Protein AF-A0A7C6V3D2-F1 (afdb_monomer_lite)

Sequence (83 aa):
MSLELFIATAISFLQGLVFLTGYISNNVFPQPLSEDDEAYYLRRLEQGDEEARNVLIEHNLRLVAHIINTISSQIKLHSGVPN

Foldseek 3Di:
DVVVVVVVVVVVVVVVVVVVVVVVVPPQADAADDPVVLVVLVVVVVVVDPVSVVVNCRNCVVVVVVVVVVVVVVCCVVVVPDD

pLDDT: mean 85.73, std 10.47, range [57.16, 96.38]

Structure (mmCIF, N/CA/C/O backbone):
data_AF-A0A7C6V3D2-F1
#
_entry.id   AF-A0A7C6V3D2-F1
#
loop_
_atom_site.group_PDB
_atom_site.id
_atom_site.type_symbol
_atom_site.label_atom_id
_atom_site.label_alt_id
_atom_site.label_comp_id
_atom_site.label_asym_id
_atom_site.label_entity_id
_atom_site.label_seq_id
_atom_site.pdbx_PDB_ins_code
_atom_site.Cartn_x
_atom_site.Cartn_y
_atom_site.Cartn_z
_atom_site.occupancy
_atom_site.B_iso_or_equiv
_atom_site.auth_seq_id
_atom_site.auth_comp_id
_atom_site.auth_asym_id
_atom_site.auth_atom_id
_atom_site.pdbx_PDB_model_num
ATOM 1 N N . MET A 1 1 ? 33.056 -8.966 -32.780 1.00 76.69 1 MET A N 1
ATOM 2 C CA . MET A 1 1 ? 32.261 -8.118 -33.701 1.00 76.69 1 MET A CA 1
ATOM 3 C C . MET A 1 1 ? 30.785 -8.509 -33.787 1.00 76.69 1 MET A C 1
ATOM 5 O O . MET A 1 1 ? 29.999 -7.857 -33.120 1.00 76.69 1 MET A O 1
ATOM 9 N N . SER A 1 2 ? 30.361 -9.536 -34.538 1.00 89.12 2 SER A N 1
ATOM 10 C CA . SER A 1 2 ? 28.918 -9.851 -34.686 1.00 89.12 2 SER A CA 1
ATOM 11 C C . SER A 1 2 ? 28.264 -10.379 -33.401 1.00 89.12 2 SER A C 1
ATOM 13 O O . SER A 1 2 ? 27.167 -9.956 -33.050 1.00 89.12 2 SER A O 1
ATOM 15 N N . LEU A 1 3 ? 28.958 -11.253 -32.665 1.00 92.00 3 LEU A N 1
ATOM 16 C CA . LEU A 1 3 ? 28.476 -11.795 -31.390 1.00 92.00 3 LEU A CA 1
ATOM 17 C C . LEU A 1 3 ? 28.388 -10.725 -30.291 1.00 92.00 3 LEU A C 1
ATOM 19 O O . LEU A 1 3 ? 27.436 -10.702 -29.523 1.00 92.00 3 LEU A O 1
ATOM 23 N N . GLU A 1 4 ? 29.358 -9.815 -30.232 1.00 92.44 4 GLU A N 1
ATOM 24 C CA . GLU A 1 4 ? 29.365 -8.723 -29.249 1.00 92.44 4 GLU A CA 1
ATOM 25 C C . GLU A 1 4 ? 28.235 -7.731 -29.501 1.00 92.44 4 GLU A C 1
ATOM 27 O O . GLU A 1 4 ? 27.590 -7.293 -28.553 1.00 92.44 4 GLU A O 1
ATOM 32 N N . LEU A 1 5 ? 27.951 -7.428 -30.773 1.00 90.88 5 LEU A N 1
ATOM 33 C CA . LEU A 1 5 ? 26.805 -6.605 -31.137 1.00 90.88 5 LEU A CA 1
ATOM 34 C C . LEU A 1 5 ? 25.497 -7.282 -30.712 1.00 90.88 5 LEU A C 1
ATOM 36 O O . LEU A 1 5 ? 24.636 -6.632 -30.128 1.00 90.88 5 LEU A O 1
ATOM 40 N N . PHE A 1 6 ? 25.380 -8.595 -30.926 1.00 94.69 6 PHE A N 1
ATOM 41 C CA . PHE A 1 6 ? 24.218 -9.362 -30.484 1.00 94.69 6 PHE A CA 1
ATOM 42 C C . PHE A 1 6 ? 24.050 -9.320 -28.957 1.00 94.69 6 PHE A C 1
ATOM 44 O O . PHE A 1 6 ? 22.969 -8.993 -28.468 1.00 94.69 6 PHE A O 1
ATOM 51 N N . ILE A 1 7 ? 25.125 -9.551 -28.198 1.00 94.88 7 ILE A N 1
ATOM 52 C CA . ILE A 1 7 ? 25.109 -9.485 -26.729 1.00 94.88 7 ILE A CA 1
ATOM 53 C C . ILE A 1 7 ? 24.731 -8.078 -26.249 1.00 94.88 7 ILE A C 1
ATOM 55 O O . ILE A 1 7 ? 23.863 -7.947 -25.390 1.00 94.88 7 ILE A O 1
ATOM 59 N N . ALA A 1 8 ? 25.313 -7.025 -26.828 1.00 94.25 8 ALA A N 1
ATOM 60 C CA . ALA A 1 8 ? 24.986 -5.645 -26.474 1.00 94.25 8 ALA A CA 1
ATOM 61 C C . ALA A 1 8 ? 23.502 -5.330 -26.728 1.00 94.25 8 ALA A C 1
ATOM 63 O O . ALA A 1 8 ? 22.831 -4.792 -25.850 1.00 94.25 8 ALA A O 1
ATOM 64 N N . THR A 1 9 ? 22.959 -5.736 -27.882 1.00 93.69 9 THR A N 1
ATOM 65 C CA . THR A 1 9 ? 21.532 -5.540 -28.190 1.00 93.69 9 THR A CA 1
ATOM 66 C C . THR A 1 9 ? 20.614 -6.320 -27.249 1.00 93.69 9 THR A C 1
ATOM 68 O O . THR A 1 9 ? 19.601 -5.782 -26.802 1.00 93.69 9 THR A O 1
ATOM 71 N N . ALA A 1 10 ? 20.982 -7.552 -26.881 1.00 95.31 10 ALA A N 1
ATOM 72 C CA . ALA A 1 10 ? 20.227 -8.363 -25.932 1.00 95.31 10 ALA A CA 1
ATOM 73 C C . ALA A 1 10 ? 20.227 -7.746 -24.522 1.00 95.31 10 ALA A C 1
ATOM 75 O O . ALA A 1 10 ? 19.185 -7.718 -23.868 1.00 95.31 10 ALA A O 1
ATOM 76 N N . ILE A 1 11 ? 21.364 -7.198 -24.075 1.00 95.25 11 ILE A N 1
ATOM 77 C CA . ILE A 1 11 ? 21.479 -6.498 -22.787 1.00 95.25 11 ILE A CA 1
ATOM 78 C C . ILE A 1 11 ? 20.617 -5.234 -22.779 1.00 95.25 11 ILE A C 1
ATOM 80 O O . ILE A 1 11 ? 19.849 -5.038 -21.840 1.00 95.25 11 ILE A O 1
ATOM 84 N N . SER A 1 12 ? 20.686 -4.398 -23.821 1.00 92.81 12 SER A N 1
ATOM 85 C CA . SER A 1 12 ? 19.856 -3.189 -23.908 1.00 92.81 12 SER A CA 1
ATOM 86 C C . SER A 1 12 ? 18.359 -3.513 -23.919 1.00 92.81 12 SER A C 1
ATOM 88 O O . SER A 1 12 ? 17.571 -2.809 -23.289 1.00 92.81 12 SER A O 1
ATOM 90 N N . PHE A 1 13 ? 17.960 -4.605 -24.576 1.00 95.00 13 PHE A N 1
ATOM 91 C CA . PHE A 1 13 ? 16.575 -5.072 -24.565 1.00 95.00 13 PHE A CA 1
ATOM 92 C C . PHE A 1 13 ? 16.136 -5.546 -23.170 1.00 95.00 13 PHE A C 1
ATOM 94 O O . PHE A 1 13 ? 15.084 -5.133 -22.683 1.00 95.00 13 PHE A O 1
ATOM 101 N N . LEU A 1 14 ? 16.966 -6.343 -22.487 1.00 94.38 14 LEU A N 1
ATOM 102 C CA . LEU A 1 14 ? 16.732 -6.770 -21.101 1.00 94.38 14 LEU A CA 1
ATOM 103 C C . LEU A 1 14 ? 16.615 -5.582 -20.141 1.00 94.38 14 LEU A C 1
ATOM 105 O O . LEU A 1 14 ? 15.702 -5.547 -19.320 1.00 94.38 14 LEU A O 1
ATOM 109 N N . GLN A 1 15 ? 17.493 -4.586 -20.267 1.00 89.88 15 GLN A N 1
ATOM 110 C CA . GLN A 1 15 ? 17.407 -3.353 -19.486 1.00 89.88 15 GLN A CA 1
ATOM 111 C C . GLN A 1 15 ? 16.084 -2.626 -19.746 1.00 89.88 15 GLN A C 1
ATOM 113 O O . GLN A 1 15 ? 15.417 -2.229 -18.794 1.00 89.88 15 GLN A O 1
ATOM 118 N N . GLY A 1 16 ? 15.662 -2.512 -21.009 1.00 88.69 16 GLY A N 1
ATOM 119 C CA . GLY A 1 16 ? 14.363 -1.942 -21.373 1.00 88.69 16 GLY A CA 1
ATOM 120 C C . GLY A 1 16 ? 13.183 -2.669 -20.718 1.00 88.69 16 GLY A C 1
ATOM 121 O O . GLY A 1 16 ? 12.277 -2.015 -20.206 1.00 88.69 16 GLY A O 1
ATOM 122 N N . LEU A 1 17 ? 13.217 -4.005 -20.651 1.00 89.62 17 LEU A N 1
ATOM 123 C CA . LEU A 1 17 ? 12.203 -4.800 -19.947 1.00 89.62 17 LEU A CA 1
ATOM 124 C C . LEU A 1 17 ? 12.208 -4.543 -18.433 1.00 89.62 17 LEU A C 1
ATOM 126 O O . LEU A 1 17 ? 11.145 -4.373 -17.837 1.00 89.62 17 LEU A O 1
ATOM 130 N N . VAL A 1 18 ? 13.383 -4.455 -17.804 1.00 85.94 18 VAL A N 1
ATOM 131 C CA . VAL A 1 18 ? 13.498 -4.119 -16.373 1.00 85.94 18 VAL A CA 1
ATOM 132 C C . VAL A 1 18 ? 12.926 -2.726 -16.093 1.00 85.94 18 VAL A C 1
ATOM 134 O O . VAL A 1 18 ? 12.121 -2.571 -15.177 1.00 85.94 18 VAL A O 1
ATOM 137 N N . PHE A 1 19 ? 13.248 -1.725 -16.917 1.00 86.31 19 PHE A N 1
ATOM 138 C CA . PHE A 1 19 ? 12.671 -0.383 -16.785 1.00 86.31 19 PHE A CA 1
ATOM 139 C C . PHE A 1 19 ? 11.154 -0.374 -17.004 1.00 86.31 19 PHE A C 1
ATOM 141 O O . PHE A 1 19 ? 10.438 0.287 -16.255 1.00 86.31 19 PHE A O 1
ATOM 148 N N . LEU A 1 20 ? 10.650 -1.136 -17.977 1.00 83.81 20 LEU A N 1
ATOM 149 C CA . LEU A 1 20 ? 9.216 -1.253 -18.241 1.00 83.81 20 LEU A CA 1
ATOM 150 C C . LEU A 1 20 ? 8.470 -1.877 -17.054 1.00 83.81 20 LEU A C 1
ATOM 152 O O . LEU A 1 20 ? 7.449 -1.348 -16.619 1.00 83.81 20 LEU A O 1
ATOM 156 N N . THR A 1 21 ? 8.996 -2.969 -16.494 1.00 78.75 21 THR A N 1
ATOM 157 C CA . THR A 1 21 ? 8.395 -3.612 -15.313 1.00 78.75 21 THR A CA 1
ATOM 158 C C . THR A 1 21 ? 8.435 -2.698 -14.087 1.00 78.75 21 THR A C 1
ATOM 160 O O . THR A 1 21 ? 7.425 -2.569 -13.401 1.00 78.75 21 THR A O 1
ATOM 163 N N . GLY A 1 22 ? 9.539 -1.980 -13.855 1.00 74.06 22 GLY A N 1
ATOM 164 C CA . GLY A 1 22 ? 9.642 -0.989 -12.778 1.00 74.06 22 GLY A CA 1
ATOM 165 C C . GLY A 1 22 ? 8.710 0.217 -12.955 1.00 74.06 22 GLY A C 1
ATOM 166 O O . GLY A 1 22 ? 8.208 0.761 -11.972 1.00 74.06 22 GLY A O 1
ATOM 167 N N . TYR A 1 23 ? 8.429 0.621 -14.196 1.00 71.75 23 TYR A N 1
ATOM 168 C CA . TYR A 1 23 ? 7.470 1.686 -14.495 1.00 71.75 23 TYR A CA 1
ATOM 169 C C . TYR A 1 23 ? 6.025 1.255 -14.210 1.00 71.75 23 TYR A C 1
ATOM 171 O O . TYR A 1 23 ? 5.265 2.001 -13.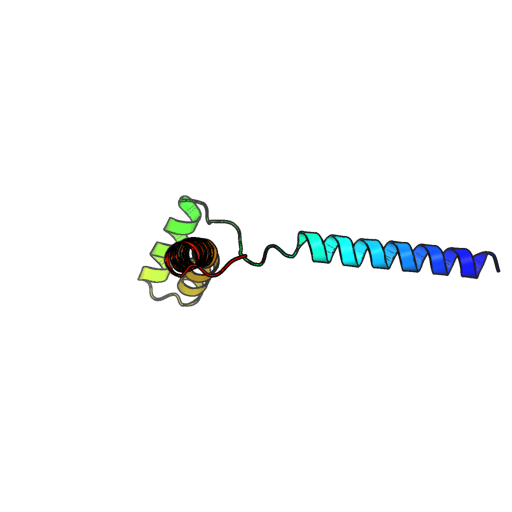601 1.00 71.75 23 TYR A O 1
ATOM 179 N N . ILE A 1 24 ? 5.650 0.029 -14.584 1.00 66.56 24 ILE A N 1
ATOM 180 C CA . ILE A 1 24 ? 4.298 -0.506 -14.345 1.00 66.56 24 ILE A CA 1
ATOM 181 C C . ILE A 1 24 ? 4.087 -0.850 -12.860 1.00 66.56 24 ILE A C 1
ATOM 183 O O . ILE A 1 24 ? 2.995 -0.670 -12.321 1.00 66.56 24 ILE A O 1
ATOM 187 N N . SER A 1 25 ? 5.140 -1.298 -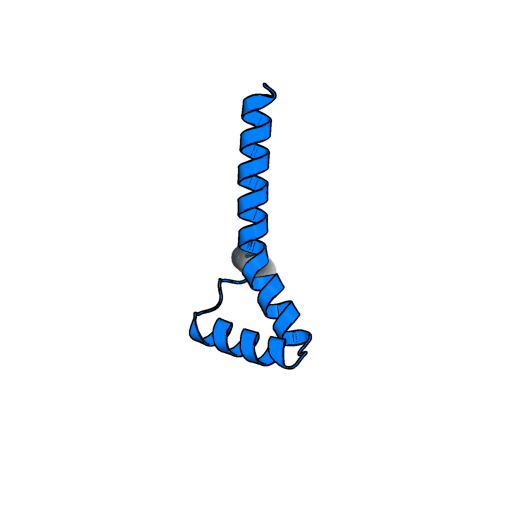12.172 1.00 61.22 25 SER A N 1
ATOM 188 C CA . SER A 1 25 ? 5.094 -1.639 -10.747 1.00 61.22 25 SER A CA 1
ATOM 189 C C . SER A 1 25 ? 5.109 -0.417 -9.818 1.00 61.22 25 SER A C 1
ATOM 191 O O . SER A 1 25 ? 4.951 -0.578 -8.611 1.00 61.22 25 SER A O 1
ATOM 193 N N . ASN A 1 26 ? 5.237 0.805 -10.349 1.00 57.16 26 ASN A N 1
ATOM 194 C CA . ASN A 1 26 ? 5.180 2.065 -9.595 1.00 57.16 26 ASN A CA 1
ATOM 195 C C . ASN A 1 26 ? 3.752 2.475 -9.178 1.00 57.16 26 ASN A C 1
ATOM 197 O O . ASN A 1 26 ? 3.455 3.654 -8.985 1.00 57.16 26 ASN A O 1
ATOM 201 N N . ASN A 1 27 ? 2.843 1.514 -9.004 1.00 59.53 27 ASN A N 1
ATOM 202 C CA . ASN A 1 27 ? 1.598 1.763 -8.290 1.00 59.53 27 ASN A CA 1
ATOM 203 C C . ASN A 1 27 ? 1.922 1.817 -6.793 1.00 59.53 27 ASN A C 1
ATOM 205 O O . ASN A 1 27 ? 1.709 0.851 -6.071 1.00 59.53 27 ASN A O 1
ATOM 209 N N . VAL A 1 28 ? 2.459 2.959 -6.346 1.00 64.50 28 VAL A N 1
ATOM 210 C CA . VAL A 1 28 ? 2.878 3.242 -4.955 1.00 64.50 28 VAL A CA 1
ATOM 211 C C . VAL A 1 28 ? 1.765 2.946 -3.936 1.00 64.50 28 VAL A C 1
ATOM 213 O O . VAL A 1 28 ? 2.046 2.758 -2.758 1.00 64.50 28 VAL A O 1
ATOM 216 N N . PHE A 1 29 ? 0.510 2.852 -4.390 1.00 76.19 29 PHE A N 1
ATOM 217 C CA . PHE A 1 29 ? -0.629 2.454 -3.572 1.00 76.19 29 PHE A CA 1
ATOM 218 C C . PHE A 1 29 ? -1.351 1.226 -4.154 1.00 76.19 29 PHE A C 1
ATOM 220 O O . PHE A 1 29 ? -1.695 1.240 -5.345 1.00 76.19 29 PHE A O 1
ATOM 227 N N . PRO A 1 30 ? -1.663 0.208 -3.330 1.00 80.25 30 PRO A N 1
ATOM 228 C CA . PRO A 1 30 ? -2.425 -0.968 -3.752 1.00 80.25 30 PRO A CA 1
ATOM 229 C C . PRO A 1 30 ? -3.857 -0.588 -4.141 1.00 80.25 30 PRO A C 1
ATOM 231 O O . PRO A 1 30 ? -4.404 0.393 -3.637 1.00 80.25 30 PRO A O 1
ATOM 234 N N . GLN A 1 31 ? -4.459 -1.274 -5.119 1.00 82.19 31 GLN A N 1
ATOM 235 C CA . GLN A 1 31 ? -5.829 -0.995 -5.599 1.00 82.19 31 GLN A CA 1
ATOM 236 C C . GLN A 1 31 ? -6.867 -1.105 -4.468 1.00 82.19 31 GLN A C 1
ATOM 238 O O . GLN A 1 31 ? -6.606 -1.819 -3.508 1.00 82.19 31 GLN A O 1
ATOM 243 N N . PRO A 1 32 ? -8.004 -0.381 -4.517 1.00 85.38 32 PRO A N 1
ATOM 244 C CA . PRO A 1 32 ? -9.010 -0.497 -3.461 1.00 85.38 32 PRO A CA 1
ATOM 245 C C . PRO A 1 32 ? -9.484 -1.952 -3.336 1.00 85.38 32 PRO A C 1
ATOM 247 O O . PRO A 1 32 ? -9.547 -2.669 -4.336 1.00 85.38 32 PRO A O 1
ATOM 250 N N . LEU A 1 33 ? -9.772 -2.382 -2.108 1.00 88.69 33 LEU A N 1
ATOM 251 C CA . LEU A 1 33 ? -10.366 -3.695 -1.853 1.00 88.69 33 LEU A CA 1
ATOM 252 C C . LEU A 1 33 ? -11.768 -3.753 -2.472 1.00 88.69 33 LEU A C 1
ATOM 254 O O . LEU A 1 33 ? -12.429 -2.724 -2.632 1.00 88.69 33 LEU A O 1
ATOM 258 N N . SER A 1 34 ? -12.214 -4.956 -2.831 1.00 92.50 34 SER A N 1
ATOM 259 C CA . SER A 1 34 ? -13.627 -5.178 -3.131 1.00 92.50 34 SER A CA 1
ATOM 260 C C . SER A 1 34 ? -14.455 -5.081 -1.843 1.00 92.50 34 SER A C 1
ATOM 262 O O . SER A 1 34 ? -13.918 -5.258 -0.750 1.00 92.50 34 SER A O 1
ATOM 264 N N . GLU A 1 35 ? -15.761 -4.831 -1.956 1.00 92.00 35 GLU A N 1
ATOM 265 C CA . GLU A 1 35 ? -16.653 -4.760 -0.786 1.00 92.00 35 GLU A CA 1
ATOM 266 C C . GLU A 1 35 ? -16.626 -6.060 0.040 1.00 92.00 35 GLU A C 1
ATOM 268 O O . GLU A 1 35 ? -16.626 -6.021 1.272 1.00 92.00 35 GLU A O 1
ATOM 273 N N . ASP A 1 36 ? -16.539 -7.211 -0.634 1.00 94.75 36 ASP A N 1
ATOM 274 C CA . ASP A 1 36 ? -16.466 -8.526 0.007 1.00 94.75 36 ASP A CA 1
ATOM 275 C C . ASP A 1 36 ? -15.142 -8.722 0.764 1.00 94.75 36 ASP A C 1
ATOM 277 O O . ASP A 1 36 ? -15.141 -9.199 1.905 1.00 94.75 36 ASP A O 1
ATOM 281 N N . ASP A 1 37 ? -14.015 -8.322 0.162 1.00 92.88 37 ASP A N 1
ATOM 282 C CA . ASP A 1 37 ? -12.696 -8.409 0.799 1.00 92.88 37 ASP A CA 1
ATOM 283 C C . ASP A 1 37 ? -12.592 -7.443 1.981 1.00 92.88 37 ASP A C 1
ATOM 285 O O . ASP A 1 37 ? -12.089 -7.801 3.047 1.00 92.88 37 ASP A O 1
ATOM 289 N N . GLU A 1 38 ? -13.103 -6.222 1.831 1.00 92.62 38 GLU A N 1
ATOM 290 C CA . GLU A 1 38 ? -13.120 -5.236 2.905 1.00 92.62 38 GLU A CA 1
ATOM 291 C C . GLU A 1 38 ? -13.956 -5.736 4.089 1.00 92.62 38 GLU A C 1
ATOM 293 O O . GLU A 1 38 ? -13.481 -5.716 5.226 1.00 92.62 38 GLU A O 1
ATOM 298 N N . ALA A 1 39 ? -15.143 -6.298 3.840 1.00 94.88 39 ALA A N 1
ATOM 299 C CA . ALA A 1 39 ? -15.956 -6.923 4.882 1.00 94.88 39 ALA A CA 1
ATOM 300 C C . ALA A 1 39 ? -15.236 -8.102 5.563 1.00 94.88 39 ALA A C 1
ATOM 302 O O . ALA A 1 39 ? -15.352 -8.288 6.779 1.00 94.88 39 ALA A O 1
ATOM 303 N N . TYR A 1 40 ? -14.477 -8.897 4.804 1.00 95.81 40 TYR A N 1
ATOM 304 C CA . TYR A 1 40 ? -13.665 -9.985 5.343 1.00 95.81 40 TYR A CA 1
ATOM 305 C C . TYR A 1 40 ? -12.560 -9.472 6.279 1.00 95.81 40 TYR A C 1
ATOM 307 O O . TYR A 1 40 ? -12.440 -9.955 7.411 1.00 95.81 40 TYR A O 1
ATOM 315 N N .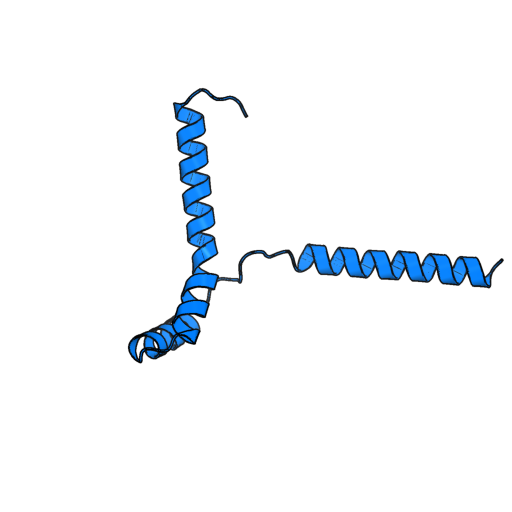 TYR A 1 41 ? -11.784 -8.476 5.850 1.00 95.75 41 TYR A N 1
AT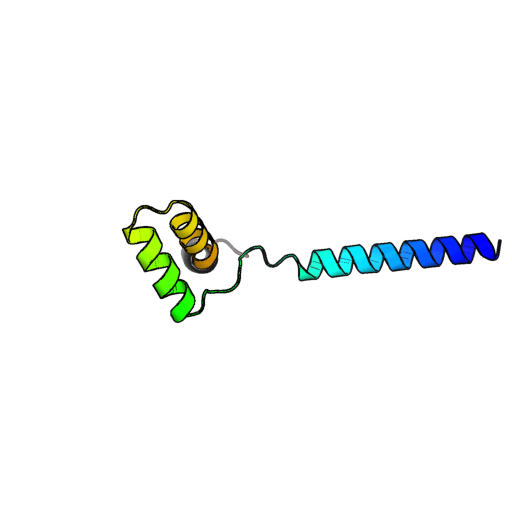OM 316 C CA . TYR A 1 41 ? -10.713 -7.907 6.667 1.00 95.75 41 TYR A CA 1
ATOM 317 C C . TYR A 1 41 ? -11.250 -7.121 7.865 1.00 95.75 41 TYR A C 1
ATOM 319 O O . TYR A 1 41 ? -10.659 -7.194 8.938 1.00 95.75 41 TYR A O 1
ATOM 327 N N . LEU A 1 42 ? -12.402 -6.456 7.749 1.00 95.44 42 LEU A N 1
ATOM 328 C CA . LEU A 1 42 ? -13.056 -5.787 8.878 1.00 95.44 42 LEU A CA 1
ATOM 329 C C . LEU A 1 42 ? -13.462 -6.778 9.975 1.00 95.44 42 LEU A C 1
ATOM 331 O O . LEU A 1 42 ? -13.183 -6.539 11.147 1.00 95.44 42 LEU A O 1
ATOM 335 N N . ARG A 1 43 ? -14.030 -7.936 9.616 1.00 96.38 43 ARG A N 1
ATOM 336 C CA . ARG A 1 43 ? -14.352 -8.989 10.599 1.00 96.38 43 ARG A CA 1
ATOM 337 C C . ARG A 1 43 ? -13.108 -9.534 11.298 1.00 96.38 43 ARG A C 1
ATOM 339 O O . ARG A 1 43 ? -13.159 -9.859 12.479 1.00 96.38 43 ARG A O 1
ATOM 346 N N . ARG A 1 44 ? -11.988 -9.658 10.581 1.00 95.94 44 ARG A N 1
ATOM 347 C CA . ARG A 1 44 ? -10.705 -10.076 11.174 1.00 95.94 44 ARG A CA 1
ATOM 348 C C . ARG A 1 44 ? -10.111 -8.983 12.061 1.00 95.94 44 ARG A C 1
ATOM 350 O O . ARG A 1 44 ? -9.587 -9.284 13.129 1.00 95.94 44 ARG A O 1
ATOM 357 N N . LEU A 1 45 ? -10.259 -7.720 11.673 1.00 95.50 45 LEU A N 1
ATOM 358 C CA . LEU A 1 45 ? -9.856 -6.576 12.484 1.00 95.50 45 LEU A CA 1
ATOM 359 C C . LEU A 1 45 ? -10.619 -6.536 13.816 1.00 95.50 45 LEU A C 1
ATOM 361 O O . LEU A 1 45 ? -10.007 -6.315 14.857 1.00 95.50 45 LEU A O 1
ATOM 365 N N . GLU A 1 46 ? -11.927 -6.813 13.805 1.00 94.69 46 GLU A N 1
ATOM 366 C CA . GLU A 1 46 ? -12.743 -6.932 15.026 1.00 94.69 46 GLU A CA 1
ATOM 367 C C . GLU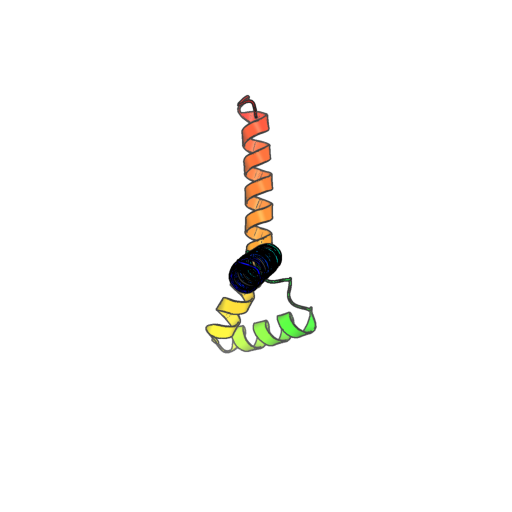 A 1 46 ? -12.236 -8.032 15.974 1.00 94.69 46 GLU A C 1
ATOM 369 O O . GLU A 1 46 ? -12.406 -7.935 17.189 1.00 94.69 46 GLU A O 1
ATOM 374 N N . GLN A 1 47 ? -11.575 -9.058 15.435 1.00 95.31 47 GLN A N 1
ATOM 375 C CA . GLN A 1 47 ? -10.944 -10.137 16.202 1.00 95.31 47 GLN A CA 1
ATOM 376 C C . GLN A 1 47 ? -9.538 -9.771 16.714 1.00 95.31 47 GLN A C 1
ATOM 378 O O . GLN A 1 47 ? -8.911 -10.583 17.393 1.00 95.31 47 GLN A O 1
ATOM 383 N N . GLY A 1 48 ? -9.048 -8.560 16.426 1.00 93.69 48 GLY A N 1
ATOM 384 C CA . GLY A 1 48 ? -7.728 -8.076 16.838 1.00 93.69 48 GLY A CA 1
ATOM 385 C C . GLY A 1 48 ? -6.586 -8.483 15.904 1.00 93.69 48 GLY A C 1
ATOM 386 O O . GLY A 1 48 ? -5.433 -8.495 16.328 1.00 93.69 48 GLY A O 1
ATOM 387 N N . ASP A 1 49 ? -6.883 -8.840 14.653 1.00 95.44 49 ASP A N 1
ATOM 388 C CA . ASP A 1 49 ? -5.875 -9.223 13.665 1.00 95.44 49 ASP A CA 1
ATOM 389 C C . ASP A 1 49 ? -5.102 -7.998 13.130 1.00 95.44 49 ASP A C 1
ATOM 391 O O . ASP A 1 49 ? -5.621 -7.190 12.353 1.00 95.44 49 ASP A O 1
ATOM 395 N N . GLU A 1 50 ? -3.840 -7.873 13.548 1.00 94.31 50 GLU A N 1
ATOM 396 C CA . GLU A 1 50 ? -2.898 -6.832 13.108 1.00 94.31 50 GLU A CA 1
ATOM 397 C C . GLU A 1 50 ? -2.647 -6.856 11.592 1.00 94.31 50 GLU A C 1
ATOM 399 O O . GLU A 1 50 ? -2.474 -5.803 10.978 1.00 94.31 50 GLU A O 1
ATOM 404 N N . GLU A 1 51 ? -2.675 -8.028 10.955 1.00 93.12 51 GLU A N 1
ATOM 405 C CA . GLU A 1 51 ? -2.453 -8.128 9.511 1.00 93.12 51 GLU A CA 1
ATOM 406 C C . GLU A 1 51 ? -3.640 -7.542 8.747 1.00 93.12 51 GLU A C 1
ATOM 408 O O . GLU A 1 51 ? -3.472 -6.755 7.815 1.00 93.12 51 GLU A O 1
ATOM 413 N N . ALA A 1 52 ? -4.859 -7.847 9.199 1.00 93.62 52 ALA A N 1
ATOM 414 C CA . ALA A 1 52 ? -6.067 -7.260 8.632 1.00 93.62 52 ALA A CA 1
ATOM 415 C C . ALA A 1 52 ? -6.084 -5.732 8.794 1.00 93.62 52 ALA A C 1
ATOM 417 O O . ALA A 1 52 ? -6.483 -5.015 7.874 1.00 93.62 52 ALA A O 1
ATOM 418 N N . ARG A 1 53 ? -5.588 -5.220 9.930 1.00 93.44 53 ARG A N 1
ATOM 419 C CA . ARG A 1 53 ? -5.401 -3.781 10.153 1.00 93.44 53 ARG A CA 1
ATOM 420 C C . ARG A 1 53 ? -4.454 -3.166 9.125 1.00 93.44 53 ARG A C 1
ATOM 422 O O . ARG A 1 53 ? -4.784 -2.130 8.551 1.00 93.44 53 ARG A O 1
ATOM 429 N N . ASN A 1 54 ? -3.298 -3.784 8.901 1.00 92.62 54 ASN A N 1
ATOM 430 C CA . ASN A 1 54 ? -2.290 -3.267 7.977 1.00 92.62 54 ASN A CA 1
ATOM 431 C C . ASN A 1 54 ? -2.810 -3.245 6.537 1.00 92.62 54 ASN A C 1
ATOM 433 O O . ASN A 1 54 ? -2.719 -2.207 5.882 1.00 92.62 54 ASN A O 1
ATOM 437 N N . VAL A 1 55 ? -3.457 -4.325 6.088 1.00 92.06 55 VAL A N 1
ATOM 438 C CA . VAL A 1 55 ? -4.076 -4.404 4.754 1.00 92.06 55 VAL A CA 1
ATOM 439 C C . VAL A 1 55 ? -5.116 -3.296 4.561 1.00 92.06 55 VAL A C 1
ATOM 441 O O . VAL A 1 55 ? -5.074 -2.562 3.572 1.00 92.06 55 VAL A O 1
ATOM 444 N N . LEU A 1 56 ? -6.018 -3.105 5.529 1.00 93.31 56 LEU A N 1
ATOM 445 C CA . LEU A 1 56 ? -7.027 -2.044 5.462 1.00 93.31 56 LEU A CA 1
ATOM 446 C C . LEU A 1 56 ? -6.397 -0.644 5.434 1.00 93.31 56 LEU A C 1
ATOM 448 O O . LEU A 1 56 ? -6.888 0.226 4.715 1.00 93.31 56 LEU A O 1
ATOM 452 N N . ILE A 1 57 ? -5.313 -0.411 6.184 1.00 90.56 57 ILE A N 1
ATOM 453 C CA . ILE A 1 57 ? -4.588 0.866 6.167 1.00 90.56 57 ILE A CA 1
ATOM 454 C C . ILE A 1 57 ? -3.969 1.097 4.788 1.00 90.56 57 ILE A C 1
ATOM 456 O O . ILE A 1 57 ? -4.254 2.122 4.172 1.00 90.56 57 ILE A O 1
ATOM 460 N N . GLU A 1 58 ? -3.167 0.160 4.281 1.00 88.62 58 GLU A N 1
ATOM 461 C CA . GLU A 1 58 ? -2.418 0.315 3.028 1.00 88.62 58 GLU A CA 1
ATOM 462 C C . GLU A 1 58 ? -3.324 0.573 1.820 1.00 88.62 58 GLU A C 1
ATOM 464 O O . GLU A 1 58 ? -3.040 1.452 1.000 1.00 88.62 58 GLU A O 1
ATOM 469 N N . HIS A 1 59 ? -4.456 -0.128 1.739 1.00 88.69 59 HIS A N 1
ATOM 470 C CA . HIS A 1 59 ? -5.430 0.057 0.663 1.00 88.69 59 HIS A CA 1
ATOM 471 C C . HIS A 1 59 ? -6.177 1.397 0.764 1.00 88.69 59 HIS A C 1
ATOM 473 O O . HIS A 1 59 ? -6.490 2.008 -0.264 1.00 88.69 59 HIS A O 1
ATOM 479 N N . ASN A 1 60 ? -6.376 1.917 1.981 1.00 89.38 60 ASN A N 1
ATOM 480 C CA . ASN A 1 60 ? -6.996 3.222 2.219 1.00 89.38 60 ASN A CA 1
ATOM 481 C C . ASN A 1 60 ? -6.003 4.403 2.207 1.00 89.38 60 ASN A C 1
ATOM 483 O O . ASN A 1 60 ? -6.428 5.556 2.099 1.00 89.38 60 ASN A O 1
ATOM 487 N N . LEU A 1 61 ? -4.682 4.171 2.218 1.00 88.50 61 LEU A N 1
ATOM 488 C CA . LEU A 1 61 ? -3.675 5.242 2.112 1.00 88.50 61 LEU A CA 1
ATOM 489 C C . LEU A 1 61 ? -3.810 6.064 0.822 1.00 88.50 61 LEU A C 1
ATOM 491 O O . LEU A 1 61 ? -3.507 7.259 0.820 1.00 88.50 61 LEU A O 1
ATOM 495 N N . ARG A 1 62 ? -4.327 5.475 -0.265 1.00 84.62 62 ARG A N 1
ATOM 496 C CA . ARG A 1 62 ? -4.636 6.222 -1.496 1.00 84.62 62 ARG A CA 1
ATOM 497 C C . ARG A 1 62 ? -5.596 7.384 -1.224 1.00 84.62 62 ARG A C 1
ATOM 499 O O . ARG A 1 62 ? -5.403 8.475 -1.763 1.00 84.62 62 ARG A O 1
ATOM 506 N N . LEU A 1 63 ? -6.616 7.160 -0.395 1.00 84.69 63 LEU A N 1
ATOM 507 C CA . LEU A 1 63 ? -7.582 8.194 -0.029 1.00 84.69 63 LEU A CA 1
ATOM 508 C C . LEU A 1 63 ? -6.885 9.334 0.722 1.00 84.69 63 LEU A C 1
ATOM 510 O O . LEU A 1 63 ? -7.101 10.503 0.410 1.00 84.69 63 LEU A O 1
ATOM 514 N N . VAL A 1 64 ? -5.981 8.994 1.645 1.00 87.19 64 VAL A N 1
ATOM 515 C CA . VAL A 1 64 ? -5.174 9.971 2.391 1.00 87.19 64 VAL A CA 1
ATOM 516 C C . VAL A 1 64 ? -4.335 10.830 1.443 1.00 87.19 64 VAL A C 1
ATOM 518 O O . VAL A 1 64 ? -4.357 12.057 1.543 1.00 87.19 64 VAL A O 1
ATOM 521 N N . ALA A 1 65 ? -3.648 10.213 0.478 1.00 84.81 65 ALA A N 1
ATOM 522 C CA . ALA A 1 65 ? -2.857 10.936 -0.516 1.00 84.81 65 ALA A CA 1
ATOM 523 C C . ALA A 1 65 ? -3.718 11.911 -1.343 1.00 84.81 65 ALA A C 1
ATOM 525 O O . ALA A 1 65 ? -3.319 13.055 -1.577 1.00 84.81 65 ALA A O 1
ATOM 526 N N . HIS A 1 66 ? -4.924 11.492 -1.737 1.00 86.25 66 HIS A N 1
ATOM 527 C CA . HIS A 1 66 ? -5.858 12.343 -2.472 1.00 86.25 66 HIS A CA 1
ATOM 528 C C . HIS A 1 66 ? -6.354 13.541 -1.641 1.00 86.25 66 HIS A C 1
ATOM 530 O O . HIS A 1 66 ? -6.405 14.670 -2.145 1.00 86.25 66 HIS A O 1
ATOM 536 N N . ILE A 1 67 ? -6.665 13.323 -0.359 1.00 88.88 67 ILE A N 1
ATOM 537 C CA . ILE A 1 67 ? -7.086 14.380 0.573 1.00 88.88 67 ILE A CA 1
ATOM 538 C C . ILE A 1 67 ? -5.960 15.403 0.770 1.00 88.88 67 ILE A C 1
ATOM 540 O O . ILE A 1 67 ? -6.193 16.604 0.633 1.00 88.88 67 ILE A O 1
ATOM 544 N N . ILE A 1 68 ? -4.730 14.946 1.028 1.00 87.88 68 ILE A N 1
ATOM 545 C CA . ILE A 1 68 ? -3.571 15.832 1.222 1.00 87.88 68 ILE A CA 1
ATOM 546 C C . ILE A 1 68 ? -3.315 16.672 -0.027 1.00 87.88 68 ILE A C 1
ATOM 548 O O . ILE A 1 68 ? -3.089 17.877 0.087 1.00 87.88 68 ILE A O 1
ATOM 552 N N . ASN A 1 69 ? -3.380 16.066 -1.215 1.00 85.62 69 ASN A N 1
ATOM 553 C CA . ASN A 1 69 ? -3.202 16.798 -2.464 1.00 85.62 69 ASN A CA 1
ATOM 554 C C . ASN A 1 69 ? -4.268 17.889 -2.628 1.00 85.62 69 ASN A C 1
ATOM 556 O O . ASN A 1 69 ? -3.937 19.037 -2.910 1.00 85.62 69 ASN A O 1
ATOM 560 N N . THR A 1 70 ? -5.532 17.556 -2.358 1.00 87.06 70 THR A N 1
ATOM 561 C CA . THR A 1 70 ? -6.645 18.514 -2.408 1.00 87.06 70 THR A CA 1
ATOM 562 C C . THR A 1 70 ? -6.432 19.686 -1.447 1.00 87.06 70 THR A C 1
ATOM 564 O O . THR A 1 70 ? -6.543 20.844 -1.851 1.00 87.06 70 THR A O 1
ATOM 567 N N . ILE A 1 71 ? -6.060 19.409 -0.195 1.00 90.06 71 ILE A N 1
ATOM 568 C CA . ILE A 1 71 ? -5.800 20.441 0.819 1.00 90.06 71 ILE A CA 1
ATOM 569 C C . ILE A 1 71 ? -4.584 21.292 0.431 1.00 90.06 71 ILE A C 1
ATOM 571 O O . ILE A 1 71 ? -4.633 22.517 0.510 1.00 90.06 71 ILE A O 1
ATOM 575 N N . SER A 1 72 ? -3.502 20.669 -0.041 1.00 84.19 72 SER A N 1
ATOM 576 C CA . SER A 1 72 ? -2.296 21.376 -0.484 1.00 84.19 72 SER A CA 1
ATOM 577 C C . SER A 1 72 ? -2.596 22.326 -1.646 1.00 84.19 72 SER A C 1
ATOM 579 O O . SER A 1 72 ? -2.178 23.485 -1.620 1.00 84.19 72 SER A O 1
ATOM 581 N N . SER A 1 73 ? -3.381 21.880 -2.632 1.00 81.81 73 SER A N 1
ATOM 582 C CA . SER A 1 73 ? -3.843 22.730 -3.731 1.00 81.81 73 SER A CA 1
ATOM 583 C C . SER A 1 73 ? -4.696 23.899 -3.233 1.00 81.81 73 SER A C 1
ATOM 585 O O . SER A 1 73 ? -4.477 25.030 -3.662 1.00 81.81 73 SER A O 1
ATOM 587 N N . GLN A 1 74 ? -5.619 23.668 -2.294 1.00 82.81 74 GLN A N 1
ATOM 588 C CA . GLN A 1 74 ? -6.432 24.740 -1.709 1.00 82.81 74 GLN A CA 1
ATOM 589 C C . GLN A 1 74 ? -5.590 25.775 -0.952 1.00 82.81 74 GLN A C 1
ATOM 591 O O . GLN A 1 74 ? -5.830 26.976 -1.097 1.00 82.81 74 GLN A O 1
ATOM 596 N N . ILE A 1 75 ? -4.582 25.337 -0.193 1.00 83.81 75 ILE A N 1
ATOM 597 C CA . ILE A 1 75 ? -3.662 26.232 0.519 1.00 83.81 75 ILE A CA 1
ATOM 598 C C . ILE A 1 75 ? -2.858 27.070 -0.479 1.00 83.81 75 ILE A C 1
ATOM 600 O O . ILE A 1 75 ? -2.776 28.285 -0.311 1.00 83.81 75 ILE A O 1
ATOM 604 N N . LYS A 1 76 ? -2.318 26.469 -1.548 1.00 77.31 76 LYS A N 1
ATOM 605 C CA . LYS A 1 76 ? -1.576 27.205 -2.590 1.00 77.31 76 LYS A CA 1
ATOM 606 C C . LYS A 1 76 ? -2.422 28.304 -3.242 1.00 77.31 76 LYS A C 1
ATOM 608 O O . LYS A 1 76 ? -1.934 29.420 -3.398 1.00 77.31 76 LYS A O 1
ATOM 613 N N . LEU A 1 77 ? -3.696 28.020 -3.535 1.00 74.75 77 LEU A N 1
ATOM 614 C CA . LEU A 1 77 ? -4.633 28.996 -4.108 1.00 74.75 77 LEU A CA 1
ATOM 615 C C . LEU A 1 77 ? -4.894 30.193 -3.182 1.00 74.75 77 LEU A C 1
ATOM 617 O O . LEU A 1 77 ? -4.950 31.325 -3.653 1.00 74.75 77 LEU A O 1
ATOM 621 N N . HIS A 1 78 ? -5.017 29.965 -1.873 1.00 69.38 78 HIS A N 1
ATOM 622 C CA . HIS A 1 78 ? -5.258 31.041 -0.904 1.00 69.38 78 HIS A CA 1
ATOM 623 C C . HIS A 1 78 ? -3.981 31.780 -0.478 1.00 69.38 78 HIS A C 1
ATOM 625 O O . HIS A 1 78 ? -4.061 32.903 0.011 1.00 69.38 78 HIS A O 1
ATOM 631 N N . SER A 1 79 ? -2.807 31.175 -0.671 1.00 73.56 79 SER A N 1
ATOM 632 C CA . SER A 1 79 ? -1.519 31.738 -0.238 1.00 73.56 79 SER A CA 1
ATOM 633 C C . SER A 1 79 ? -0.838 32.607 -1.302 1.00 73.56 79 SER A C 1
ATOM 635 O O . SER A 1 79 ? 0.221 33.166 -1.034 1.00 73.56 79 SER A O 1
ATOM 637 N N . GLY A 1 80 ? -1.397 32.704 -2.516 1.00 63.50 80 GLY A N 1
ATOM 638 C CA . GLY A 1 80 ? -0.816 33.491 -3.613 1.00 63.50 80 GLY A CA 1
ATOM 639 C C . GLY A 1 80 ? 0.555 32.996 -4.095 1.00 63.50 80 GLY A C 1
ATOM 640 O O . GLY A 1 80 ? 1.277 33.749 -4.744 1.00 63.50 80 GLY A O 1
ATOM 641 N N . VAL A 1 81 ? 0.930 31.753 -3.776 1.00 60.34 81 VAL A N 1
ATOM 642 C CA . VAL A 1 81 ? 2.209 31.154 -4.180 1.00 60.34 81 VAL A CA 1
ATOM 643 C C . VAL A 1 81 ? 2.043 30.579 -5.592 1.00 60.34 81 VAL A C 1
ATOM 645 O O . VAL A 1 81 ? 1.244 29.653 -5.758 1.00 60.34 81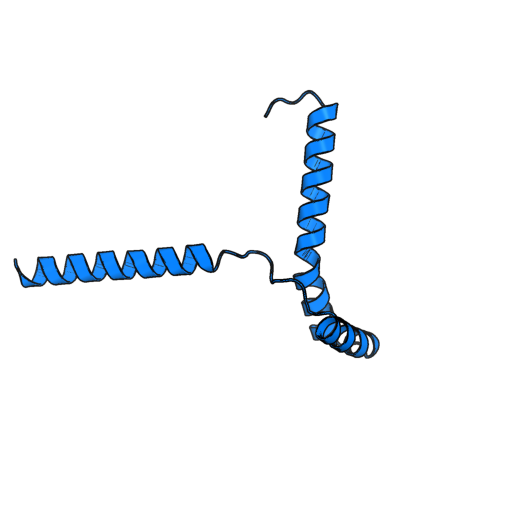 VAL A O 1
ATOM 648 N N . PRO A 1 82 ? 2.735 31.114 -6.617 1.00 61.28 82 PRO A N 1
ATOM 649 C CA . PRO A 1 82 ? 2.624 30.597 -7.975 1.00 61.28 82 PRO A CA 1
ATOM 650 C C . PRO A 1 82 ? 3.227 29.189 -8.097 1.00 61.28 82 PRO A C 1
ATOM 652 O O . PRO A 1 82 ? 4.084 28.794 -7.303 1.00 61.28 82 PRO A O 1
ATOM 655 N N . ASN A 1 83 ? 2.710 28.447 -9.080 1.00 62.09 83 ASN A N 1
ATOM 656 C CA . ASN A 1 83 ? 3.070 27.063 -9.403 1.00 62.09 83 ASN A CA 1
ATOM 657 C C . ASN A 1 83 ? 4.471 26.954 -10.013 1.00 62.09 83 ASN A C 1
ATOM 659 O O . ASN A 1 83 ? 4.814 27.846 -10.823 1.00 62.09 83 ASN A O 1
#

Radius of gyration: 22.16 Å; chains: 1; bounding box: 49×45×52 Å

Secondary structure (DSSP, 8-state):
-HHHHHHHHHHHHHHHHHHHHHHHT---SPPPPPHHHHHHHHHHHHTT-HHHHHHHHHHHHHHHHHHHHHHHHHHHHHHT---